Protein AF-A0A3L7A6Y8-F1 (afdb_monomer_lite)

Organism: NCBI:txid76635

Structure (mmCIF, N/CA/C/O backbone):
data_AF-A0A3L7A6Y8-F1
#
_entry.id   AF-A0A3L7A6Y8-F1
#
loop_
_atom_site.group_PDB
_atom_site.id
_atom_site.type_symbol
_atom_site.label_atom_id
_atom_site.label_alt_id
_atom_site.label_comp_id
_atom_site.label_asym_id
_atom_site.label_entity_id
_atom_site.label_seq_id
_atom_site.pdbx_PDB_ins_code
_atom_site.Cartn_x
_atom_site.Cartn_y
_atom_site.Cartn_z
_atom_site.occupancy
_atom_site.B_iso_or_equiv
_atom_site.auth_seq_id
_atom_site.auth_comp_id
_atom_site.auth_asym_id
_atom_site.auth_atom_id
_atom_site.pdbx_PDB_model_num
ATOM 1 N N . MET A 1 1 ? 5.478 25.152 -39.459 1.00 34.84 1 MET A N 1
ATOM 2 C CA . MET A 1 1 ? 4.637 24.163 -38.756 1.00 34.84 1 MET A CA 1
ATOM 3 C C . MET A 1 1 ? 5.571 23.091 -38.239 1.00 34.84 1 MET A C 1
ATOM 5 O O . MET A 1 1 ? 5.937 22.201 -38.992 1.00 34.84 1 MET A O 1
ATOM 9 N N . THR A 1 2 ? 6.059 23.264 -37.014 1.00 35.62 2 THR A N 1
ATOM 10 C CA . THR A 1 2 ? 6.908 22.276 -36.346 1.00 35.62 2 THR A CA 1
ATOM 11 C C . THR A 1 2 ? 5.960 21.310 -35.663 1.00 35.62 2 THR A C 1
ATOM 13 O O . THR A 1 2 ? 5.219 21.713 -34.772 1.00 35.62 2 THR A O 1
ATOM 16 N N . VAL A 1 3 ? 5.893 20.086 -36.170 1.00 43.31 3 VAL A N 1
ATOM 17 C CA . VAL A 1 3 ? 5.158 19.010 -35.513 1.00 43.31 3 VAL A CA 1
ATOM 18 C C . VAL A 1 3 ? 6.090 18.533 -34.405 1.00 43.31 3 VAL A C 1
ATOM 20 O O . VAL A 1 3 ? 7.127 17.941 -34.699 1.00 43.31 3 VAL A O 1
ATOM 23 N N . GLU A 1 4 ? 5.807 18.908 -33.159 1.00 46.28 4 GLU A N 1
ATOM 24 C CA . GLU A 1 4 ? 6.499 18.322 -32.012 1.00 46.28 4 GLU A CA 1
ATOM 25 C C . GLU A 1 4 ? 6.190 16.821 -32.021 1.00 46.28 4 GLU A C 1
ATOM 27 O O . GLU A 1 4 ? 5.014 16.459 -32.129 1.00 46.28 4 GLU A O 1
ATOM 32 N N . PRO A 1 5 ? 7.194 15.929 -32.009 1.00 50.94 5 PRO A N 1
ATOM 33 C CA . PRO A 1 5 ? 6.902 14.515 -31.940 1.00 50.94 5 PRO A CA 1
ATOM 34 C C . PRO A 1 5 ? 6.262 14.258 -30.580 1.00 50.94 5 PRO A C 1
ATOM 36 O O . PRO A 1 5 ? 6.864 14.481 -29.531 1.00 50.94 5 PRO A O 1
ATOM 39 N N . GLU A 1 6 ? 5.020 13.793 -30.608 1.00 51.78 6 GLU A N 1
ATOM 40 C CA . GLU A 1 6 ? 4.384 13.121 -29.486 1.00 51.78 6 GLU A CA 1
ATOM 41 C C . GLU A 1 6 ? 5.148 11.809 -29.254 1.00 51.78 6 GLU A C 1
ATOM 43 O O . GLU A 1 6 ? 4.720 10.732 -29.673 1.00 51.78 6 GLU A O 1
ATOM 48 N N . THR A 1 7 ? 6.354 11.905 -28.689 1.00 66.50 7 THR A N 1
ATOM 49 C CA . THR A 1 7 ? 7.221 10.760 -28.426 1.00 66.50 7 THR A CA 1
ATOM 50 C C . THR A 1 7 ? 6.568 9.960 -27.312 1.00 66.50 7 THR A C 1
ATOM 52 O O . THR A 1 7 ? 6.743 10.248 -26.129 1.00 66.50 7 THR A O 1
ATOM 55 N N . ARG A 1 8 ? 5.734 8.989 -27.686 1.00 70.75 8 ARG A N 1
ATOM 56 C CA . ARG A 1 8 ? 5.178 8.041 -26.725 1.00 70.75 8 ARG A CA 1
ATOM 57 C C . ARG A 1 8 ? 6.350 7.291 -26.088 1.00 70.75 8 ARG A C 1
ATOM 59 O O . ARG A 1 8 ? 7.189 6.786 -26.838 1.00 70.75 8 ARG A O 1
ATOM 66 N N . PRO A 1 9 ? 6.426 7.233 -24.751 1.00 83.94 9 PRO A N 1
ATOM 67 C CA . PRO A 1 9 ? 7.489 6.501 -24.086 1.00 83.94 9 PRO A CA 1
ATOM 68 C C . PRO A 1 9 ? 7.404 5.020 -24.463 1.00 83.94 9 PRO A C 1
ATOM 70 O O . PRO A 1 9 ? 6.311 4.454 -24.562 1.00 83.94 9 PRO A O 1
ATOM 73 N N . LEU A 1 10 ? 8.564 4.410 -24.700 1.00 90.75 10 LEU A N 1
ATOM 74 C CA . LEU A 1 10 ? 8.674 2.961 -24.843 1.00 90.75 10 LEU A CA 1
ATOM 75 C C . LEU A 1 10 ? 8.410 2.311 -23.489 1.00 90.75 10 LEU A C 1
ATOM 77 O O . LEU A 1 10 ? 8.699 2.911 -22.455 1.00 90.75 10 LEU A O 1
ATOM 81 N N . ARG A 1 11 ? 7.900 1.081 -23.477 1.00 94.75 11 ARG A N 1
ATOM 82 C CA . ARG A 1 11 ? 7.660 0.357 -22.229 1.00 94.75 11 ARG A CA 1
ATOM 83 C C . ARG A 1 11 ? 8.702 -0.726 -22.055 1.00 94.75 11 ARG A C 1
ATOM 85 O O . ARG A 1 11 ? 8.942 -1.519 -22.958 1.00 94.75 11 ARG A O 1
ATOM 92 N N . ALA A 1 12 ? 9.292 -0.780 -20.872 1.00 95.75 12 ALA A N 1
ATOM 93 C CA . ALA A 1 12 ? 10.153 -1.881 -20.486 1.00 95.75 12 ALA A CA 1
ATOM 94 C C . ALA A 1 12 ? 9.567 -2.597 -19.273 1.00 95.75 12 ALA A C 1
ATOM 96 O O . ALA A 1 12 ? 9.213 -1.955 -18.287 1.00 95.75 12 ALA A O 1
ATOM 97 N N . THR A 1 13 ? 9.522 -3.925 -19.314 1.00 96.38 13 THR A N 1
ATOM 98 C CA . THR A 1 13 ? 9.111 -4.738 -18.166 1.00 96.38 13 THR A CA 1
ATOM 99 C C . THR A 1 13 ? 10.291 -5.541 -17.651 1.00 96.38 13 THR A C 1
ATOM 101 O O . THR A 1 13 ? 10.966 -6.232 -18.416 1.00 96.38 13 THR A O 1
ATOM 104 N N . ALA A 1 14 ? 10.546 -5.469 -16.348 1.00 96.75 14 ALA A N 1
ATOM 105 C CA . ALA A 1 14 ? 11.628 -6.187 -15.705 1.00 96.75 14 ALA A CA 1
ATOM 106 C C . ALA A 1 14 ? 11.116 -7.296 -14.785 1.00 96.75 14 ALA A C 1
ATOM 108 O O . ALA A 1 14 ? 10.382 -7.043 -13.833 1.00 96.75 14 ALA A O 1
ATOM 109 N N . ARG A 1 15 ? 11.574 -8.526 -15.035 1.00 94.88 15 ARG A N 1
ATOM 110 C CA . ARG A 1 15 ? 11.196 -9.728 -14.281 1.00 94.88 15 ARG A CA 1
ATOM 111 C C . ARG A 1 15 ? 12.397 -10.362 -13.610 1.00 94.88 15 ARG A C 1
ATOM 113 O O . ARG A 1 15 ? 13.492 -10.423 -14.177 1.00 94.88 15 ARG A O 1
ATOM 120 N N . ARG A 1 16 ? 12.199 -10.901 -12.410 1.00 95.00 16 ARG A N 1
ATOM 121 C CA . ARG A 1 16 ? 13.259 -11.620 -11.700 1.00 95.00 16 ARG A CA 1
ATOM 122 C C . ARG A 1 16 ? 13.559 -12.959 -12.387 1.00 95.00 16 ARG A C 1
ATOM 124 O O . ARG A 1 16 ? 12.703 -13.833 -12.448 1.00 95.00 16 ARG A O 1
ATOM 131 N N . ALA A 1 17 ? 14.800 -13.150 -12.837 1.00 92.19 17 ALA A N 1
ATOM 132 C CA . ALA A 1 17 ? 15.288 -14.372 -13.478 1.00 92.19 17 ALA A CA 1
ATOM 133 C C . ALA A 1 17 ? 16.535 -14.904 -12.747 1.00 92.19 17 ALA A C 1
ATOM 135 O O . ALA A 1 17 ? 17.681 -14.547 -13.039 1.00 92.19 17 ALA A O 1
ATOM 136 N N . GLY A 1 18 ? 16.316 -15.758 -11.743 1.00 91.19 18 GLY A N 1
ATOM 137 C CA . GLY A 1 18 ? 17.389 -16.292 -10.902 1.00 91.19 18 GLY A CA 1
ATOM 138 C C . GLY A 1 18 ? 18.100 -15.184 -10.122 1.00 91.19 18 GLY A C 1
ATOM 139 O O . GLY A 1 18 ? 17.504 -14.567 -9.240 1.00 91.19 18 GLY A O 1
ATOM 140 N N . ARG A 1 19 ? 19.381 -14.931 -10.436 1.00 92.19 19 ARG A N 1
ATOM 141 C CA . ARG A 1 19 ? 20.165 -13.854 -9.799 1.00 92.19 19 ARG A CA 1
ATOM 142 C C . ARG A 1 19 ? 20.063 -12.495 -10.500 1.00 92.19 19 ARG A C 1
ATOM 144 O O . ARG A 1 19 ? 20.513 -11.508 -9.921 1.00 92.19 19 ARG A O 1
ATOM 151 N N . TRP A 1 20 ? 19.467 -12.432 -11.688 1.00 95.06 20 TRP A N 1
ATOM 152 C CA . TRP A 1 20 ? 19.393 -11.230 -12.523 1.00 95.06 20 TRP A CA 1
ATOM 153 C C . TRP A 1 20 ? 17.951 -10.748 -12.692 1.00 95.06 20 TRP A C 1
ATOM 155 O O . TRP A 1 20 ? 16.995 -11.443 -12.347 1.00 95.06 20 TRP A O 1
ATOM 165 N N . TRP A 1 21 ? 17.803 -9.537 -13.202 1.00 97.06 21 TRP A N 1
ATOM 166 C CA . TRP A 1 21 ? 16.560 -8.981 -13.713 1.00 97.06 21 TRP A CA 1
ATOM 167 C C . TRP A 1 21 ? 16.621 -9.047 -15.227 1.00 97.06 21 TRP A C 1
ATOM 169 O O . TRP A 1 21 ? 17.569 -8.528 -15.807 1.00 97.06 21 TRP A O 1
ATOM 179 N N . LYS A 1 22 ? 15.656 -9.709 -15.857 1.00 96.31 22 LYS A N 1
ATOM 180 C CA . LYS A 1 22 ? 15.488 -9.690 -17.308 1.00 96.31 22 LYS A CA 1
ATOM 181 C C . LYS A 1 22 ? 14.592 -8.510 -17.655 1.00 96.31 22 LYS A C 1
ATOM 183 O O . LYS A 1 22 ? 13.500 -8.429 -17.110 1.00 96.31 22 LYS A O 1
ATOM 188 N N . ILE A 1 23 ? 15.059 -7.631 -18.527 1.00 97.12 23 ILE A N 1
ATOM 189 C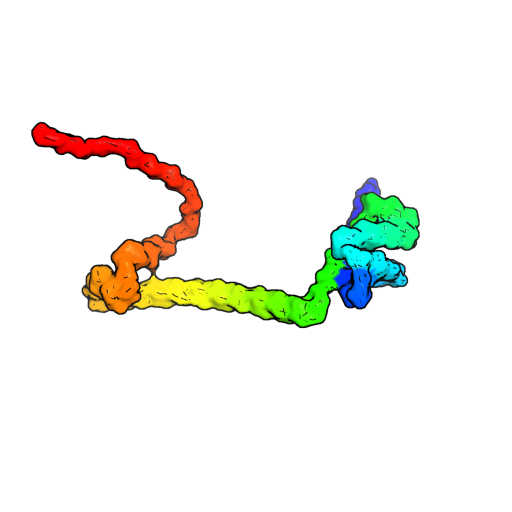 CA . ILE A 1 23 ? 14.343 -6.442 -18.995 1.00 97.12 23 ILE A CA 1
ATOM 190 C C . ILE A 1 23 ? 13.869 -6.739 -20.415 1.00 97.12 23 ILE A C 1
ATOM 192 O O . ILE A 1 23 ? 14.667 -7.188 -21.231 1.00 97.12 23 ILE A O 1
ATOM 196 N N . GLU A 1 24 ? 12.601 -6.518 -20.722 1.00 96.50 24 GLU A N 1
ATOM 197 C CA . GLU A 1 24 ? 12.021 -6.741 -22.049 1.00 96.50 24 GLU A CA 1
ATOM 198 C C . GLU A 1 24 ? 11.414 -5.439 -22.563 1.00 96.50 24 GLU A C 1
ATOM 200 O O . GLU A 1 24 ? 10.678 -4.793 -21.822 1.00 96.50 24 GLU A O 1
ATOM 205 N N . ILE A 1 25 ? 11.718 -5.071 -23.812 1.00 95.00 25 ILE A N 1
ATOM 206 C CA . ILE A 1 25 ? 11.131 -3.918 -24.510 1.00 95.00 25 ILE A CA 1
ATOM 207 C C . ILE A 1 25 ? 10.378 -4.460 -25.732 1.00 95.00 25 ILE A C 1
ATOM 209 O O . ILE A 1 25 ? 10.993 -4.672 -26.784 1.00 95.00 25 ILE A O 1
ATOM 213 N N . PRO A 1 26 ? 9.071 -4.752 -25.602 1.00 92.94 26 PRO A N 1
ATOM 214 C CA . PRO A 1 26 ? 8.304 -5.438 -26.639 1.00 92.94 26 PRO A CA 1
ATOM 215 C C . PRO A 1 26 ? 8.260 -4.682 -27.969 1.00 92.94 26 PRO A C 1
ATOM 217 O O . PRO A 1 26 ? 8.296 -5.300 -29.027 1.00 92.94 26 PRO A O 1
ATOM 220 N N . GLU A 1 27 ? 8.214 -3.348 -27.933 1.00 90.88 27 GLU A N 1
ATOM 221 C CA . GLU A 1 27 ? 8.141 -2.501 -29.129 1.00 90.88 27 GLU A CA 1
ATOM 222 C C . GLU A 1 27 ? 9.396 -2.591 -30.007 1.00 90.88 27 GLU A C 1
ATOM 224 O O . GLU A 1 27 ? 9.340 -2.271 -31.194 1.00 90.88 27 GLU A O 1
ATOM 229 N N . LEU A 1 28 ? 10.517 -3.021 -29.427 1.00 90.62 28 LEU A N 1
ATOM 230 C CA . LEU A 1 28 ? 11.807 -3.154 -30.097 1.00 90.62 28 LEU A CA 1
ATOM 231 C C . LEU A 1 28 ? 12.217 -4.621 -30.308 1.00 90.62 28 LEU A C 1
ATOM 233 O O . LEU A 1 28 ? 13.317 -4.865 -30.796 1.00 90.62 28 LEU A O 1
ATOM 237 N N . ASP A 1 29 ? 11.363 -5.580 -29.924 1.00 91.56 29 ASP A N 1
ATOM 238 C CA . ASP A 1 29 ? 11.639 -7.028 -29.940 1.00 91.56 29 ASP A CA 1
ATOM 239 C C . ASP A 1 29 ? 13.014 -7.381 -29.337 1.00 91.56 29 ASP A C 1
ATOM 241 O O . ASP A 1 29 ? 13.782 -8.193 -29.853 1.00 91.56 29 ASP A O 1
ATOM 245 N N . THR A 1 30 ? 13.361 -6.703 -28.238 1.00 92.19 30 THR A N 1
ATOM 246 C CA . THR A 1 30 ? 14.690 -6.788 -27.626 1.00 92.19 30 THR A CA 1
ATOM 247 C C . THR A 1 30 ? 14.610 -6.953 -26.113 1.00 92.19 30 THR A C 1
ATOM 249 O O . THR A 1 30 ? 13.593 -6.677 -25.468 1.00 92.19 30 THR A O 1
ATOM 252 N N . SER A 1 31 ? 15.706 -7.428 -25.524 1.00 93.75 31 SER A N 1
ATOM 253 C CA . SER A 1 31 ? 15.797 -7.648 -24.084 1.00 93.75 31 SER A CA 1
ATOM 254 C C . SER A 1 31 ? 17.203 -7.405 -23.546 1.00 93.75 31 SER A C 1
ATOM 256 O O . SER A 1 31 ? 18.197 -7.586 -24.245 1.00 93.75 31 SER A O 1
ATOM 258 N N . GLY A 1 32 ? 17.265 -7.026 -22.274 1.00 93.75 32 GLY A N 1
ATOM 259 C CA . GLY A 1 32 ? 18.482 -6.788 -21.511 1.00 93.75 32 GLY A CA 1
ATOM 260 C C . GLY A 1 32 ? 18.487 -7.525 -20.185 1.00 93.75 32 GLY A C 1
ATOM 261 O O . GLY A 1 32 ? 17.537 -8.230 -19.828 1.00 93.75 32 GLY A O 1
ATOM 262 N N . GLN A 1 33 ? 19.569 -7.357 -19.428 1.00 96.25 33 GLN A N 1
ATOM 263 C CA . GLN A 1 33 ? 19.679 -7.910 -18.083 1.00 96.25 33 GLN A CA 1
ATOM 264 C C . GLN A 1 33 ? 20.374 -6.936 -17.136 1.00 96.25 33 GLN A C 1
ATOM 266 O O . GLN A 1 33 ? 21.330 -6.275 -17.525 1.00 96.25 33 GLN A O 1
ATOM 271 N N . SER A 1 34 ? 19.935 -6.907 -15.878 1.00 96.00 34 SER A N 1
ATOM 272 C CA . SER A 1 34 ? 20.547 -6.106 -14.815 1.00 96.00 34 SER A CA 1
ATOM 273 C C . SER A 1 34 ? 20.751 -6.916 -13.527 1.00 96.00 34 SER A C 1
ATOM 275 O O . SER A 1 34 ? 19.884 -7.718 -13.164 1.00 96.00 34 SER A O 1
ATOM 277 N N . PRO A 1 35 ? 21.865 -6.744 -12.787 1.00 93.56 35 PRO A N 1
ATOM 278 C CA . PRO A 1 35 ? 22.022 -7.346 -11.461 1.00 93.56 35 PRO A CA 1
ATOM 279 C C . PRO A 1 35 ? 21.133 -6.679 -10.412 1.00 93.56 35 PRO A C 1
ATOM 281 O O . PRO A 1 35 ? 20.737 -7.334 -9.445 1.00 93.56 35 PRO A O 1
ATOM 284 N N . THR A 1 36 ? 20.824 -5.390 -10.581 1.00 94.19 36 THR A N 1
ATOM 285 C CA . THR A 1 36 ? 20.113 -4.590 -9.583 1.00 94.19 36 THR A CA 1
ATOM 286 C C . THR A 1 36 ? 18.897 -3.896 -10.183 1.00 94.19 36 THR A C 1
ATOM 288 O O . THR A 1 36 ? 18.884 -3.523 -11.352 1.00 94.19 36 THR A O 1
ATOM 291 N N . VAL A 1 37 ? 17.865 -3.694 -9.363 1.00 94.75 37 VAL A N 1
ATOM 292 C CA . VAL A 1 37 ? 16.649 -2.991 -9.795 1.00 94.75 37 VAL A CA 1
ATOM 293 C C . VAL A 1 37 ? 16.943 -1.542 -10.187 1.00 94.75 37 VAL A C 1
ATOM 295 O O . VAL A 1 37 ? 16.348 -1.014 -11.118 1.00 94.75 37 VAL A O 1
ATOM 298 N N . ARG A 1 38 ? 17.895 -0.911 -9.493 1.00 96.06 38 ARG A N 1
ATOM 299 C CA . ARG A 1 38 ? 18.255 0.496 -9.685 1.00 96.06 38 ARG A CA 1
ATOM 300 C C . ARG A 1 38 ? 18.755 0.783 -11.098 1.00 96.06 38 ARG A C 1
ATOM 302 O O . ARG A 1 38 ? 18.459 1.848 -11.619 1.00 96.06 38 ARG A O 1
ATOM 309 N N . ASP A 1 39 ? 19.490 -0.151 -11.691 1.00 95.31 39 ASP A N 1
ATOM 310 C CA . ASP A 1 39 ? 20.152 0.075 -12.978 1.00 95.31 39 ASP A CA 1
ATOM 311 C C . ASP A 1 39 ? 19.217 -0.249 -14.174 1.00 95.31 39 ASP A C 1
ATOM 313 O O . ASP A 1 39 ? 19.576 -0.039 -15.328 1.00 95.31 39 ASP A O 1
ATOM 317 N N . ILE A 1 40 ? 17.993 -0.743 -13.921 1.00 95.50 40 ILE A N 1
ATOM 318 C CA . ILE A 1 40 ? 17.017 -1.119 -14.963 1.00 95.50 40 ILE A CA 1
ATOM 319 C C . ILE A 1 40 ? 16.644 0.048 -15.896 1.00 95.50 40 ILE A C 1
ATOM 321 O O . ILE A 1 40 ? 16.650 -0.178 -17.106 1.00 95.50 40 ILE A O 1
ATOM 325 N N . PRO A 1 41 ? 16.331 1.268 -15.408 1.00 94.06 41 PRO A N 1
ATOM 326 C CA . PRO A 1 41 ? 15.953 2.377 -16.288 1.00 94.06 41 PRO A CA 1
ATOM 327 C C . PRO A 1 41 ? 17.075 2.804 -17.234 1.00 94.06 41 PRO A C 1
ATOM 329 O O . PRO A 1 41 ? 16.825 3.060 -18.408 1.00 94.06 41 PRO A O 1
ATOM 332 N N . GLU A 1 42 ? 18.311 2.836 -16.733 1.00 93.62 42 GLU A N 1
ATOM 333 C CA . GLU A 1 42 ? 19.496 3.181 -17.522 1.00 93.62 42 GLU A CA 1
ATOM 334 C C . GLU A 1 42 ? 19.737 2.141 -18.619 1.00 93.62 42 GLU A C 1
ATOM 336 O O . GLU A 1 42 ? 19.767 2.488 -19.797 1.00 93.62 42 GLU A O 1
ATOM 341 N N . ILE A 1 43 ? 19.767 0.856 -18.255 1.00 94.38 43 ILE A N 1
ATOM 342 C CA . ILE A 1 43 ? 19.971 -0.243 -19.208 1.00 94.38 43 ILE A CA 1
ATOM 343 C C . ILE A 1 43 ? 18.847 -0.290 -20.256 1.00 94.38 43 ILE A C 1
ATOM 345 O O . ILE A 1 43 ? 19.102 -0.544 -21.432 1.00 94.38 43 ILE A O 1
ATOM 349 N N . ALA A 1 44 ? 17.595 -0.032 -19.867 1.00 94.12 44 ALA A N 1
ATOM 350 C CA . ALA A 1 44 ? 16.478 0.006 -20.809 1.00 94.12 44 ALA A CA 1
ATOM 351 C C . ALA A 1 44 ? 16.611 1.161 -21.820 1.00 94.12 44 ALA A C 1
ATOM 353 O O . ALA A 1 44 ? 16.357 0.968 -23.012 1.00 94.12 44 ALA A O 1
ATOM 354 N N . ALA A 1 45 ? 17.043 2.343 -21.367 1.00 92.75 45 ALA A N 1
ATOM 355 C CA . ALA A 1 45 ? 17.293 3.490 -22.235 1.00 92.75 45 ALA A CA 1
ATOM 356 C C . ALA A 1 45 ? 18.479 3.256 -23.184 1.00 92.75 45 ALA A C 1
ATOM 358 O O . ALA A 1 45 ? 18.386 3.602 -24.361 1.00 92.75 45 ALA A O 1
ATOM 359 N N . GLU A 1 46 ? 19.559 2.626 -22.710 1.00 92.56 46 GLU A N 1
ATOM 360 C CA . GLU A 1 46 ? 20.709 2.241 -23.537 1.00 92.56 46 GLU A CA 1
ATOM 361 C C . GLU A 1 46 ? 20.282 1.307 -24.673 1.00 92.56 46 GLU A C 1
ATOM 363 O O . GLU A 1 46 ? 20.469 1.641 -25.845 1.00 92.56 46 GLU A O 1
ATOM 368 N N . ILE A 1 47 ? 19.596 0.208 -24.347 1.00 92.69 47 ILE A N 1
ATOM 369 C CA . ILE A 1 47 ? 19.087 -0.760 -25.331 1.00 92.69 47 ILE A CA 1
ATOM 370 C C . ILE A 1 47 ? 18.196 -0.078 -26.370 1.00 92.69 47 ILE A C 1
ATOM 372 O O . ILE A 1 47 ? 18.327 -0.320 -27.573 1.00 92.69 47 ILE A O 1
ATOM 376 N N . ALA A 1 48 ? 17.292 0.791 -25.919 1.00 92.19 48 ALA A N 1
ATOM 377 C CA . ALA A 1 48 ? 16.390 1.494 -26.812 1.00 92.19 48 ALA A CA 1
ATOM 378 C C . ALA A 1 48 ? 17.117 2.501 -27.715 1.00 92.19 48 ALA A C 1
ATOM 380 O O . ALA A 1 48 ? 16.808 2.594 -28.904 1.00 92.19 48 ALA A O 1
ATOM 381 N N . SER A 1 49 ? 18.109 3.215 -27.181 1.00 92.12 49 SER A N 1
ATOM 382 C CA . SER A 1 49 ? 18.933 4.156 -27.944 1.00 92.12 49 SER A CA 1
ATOM 383 C C . SER A 1 49 ? 19.737 3.463 -29.044 1.00 92.12 49 SER A C 1
ATOM 385 O O . SER A 1 49 ? 19.779 3.950 -30.175 1.00 92.12 49 SER A O 1
ATOM 387 N N . GLU A 1 50 ? 20.293 2.286 -28.744 1.00 91.75 50 GLU A N 1
ATOM 388 C CA . GLU A 1 50 ? 21.053 1.475 -29.692 1.00 91.75 50 GLU A CA 1
ATOM 389 C C . GLU A 1 50 ? 20.154 0.938 -30.807 1.00 91.75 50 GLU A C 1
ATOM 391 O O . GLU A 1 50 ? 20.494 1.058 -31.984 1.00 91.75 50 GLU A O 1
ATOM 396 N N . CYS A 1 51 ? 18.977 0.410 -30.458 1.00 90.94 51 CYS A N 1
ATOM 397 C CA . CYS A 1 51 ? 18.024 -0.117 -31.437 1.00 90.94 51 CYS A CA 1
ATOM 398 C C . CYS A 1 51 ? 17.475 0.974 -32.367 1.00 90.94 51 CYS A C 1
ATOM 400 O O . CYS A 1 51 ? 17.271 0.733 -33.556 1.00 90.94 51 CYS A O 1
ATOM 402 N N . LEU A 1 52 ? 17.232 2.173 -31.832 1.00 89.69 52 LEU A N 1
ATOM 403 C CA . LEU A 1 52 ? 16.686 3.303 -32.586 1.00 89.69 52 LEU A CA 1
ATOM 404 C C . LEU A 1 52 ? 17.764 4.157 -33.273 1.00 89.69 52 LEU A C 1
ATOM 406 O O . LEU A 1 52 ? 17.418 5.047 -34.048 1.00 89.69 52 LEU A O 1
ATOM 410 N N . ALA A 1 53 ? 19.050 3.894 -33.014 1.00 90.06 53 ALA A N 1
ATOM 411 C CA . ALA A 1 53 ? 20.185 4.691 -33.481 1.00 90.06 53 ALA A CA 1
ATOM 412 C C . ALA A 1 53 ? 20.052 6.193 -33.149 1.00 90.06 53 ALA A C 1
ATOM 414 O O . ALA A 1 53 ? 20.377 7.065 -33.960 1.00 90.06 53 ALA A O 1
ATOM 415 N N . VAL A 1 54 ? 19.569 6.497 -31.941 1.00 89.00 54 VAL A N 1
ATOM 416 C CA . VAL A 1 54 ? 19.401 7.863 -31.421 1.00 89.00 54 VAL A CA 1
ATOM 417 C C . VAL A 1 54 ? 20.180 8.055 -30.121 1.00 89.00 54 VAL A C 1
ATOM 419 O O . VAL A 1 54 ? 20.685 7.107 -29.530 1.00 89.00 54 VAL A O 1
ATOM 422 N N . SER A 1 55 ? 20.286 9.299 -29.652 1.00 82.62 55 SER A N 1
ATOM 423 C CA . SER A 1 55 ? 20.909 9.583 -28.356 1.00 82.62 55 SER A CA 1
ATOM 424 C C . SER A 1 55 ? 20.064 9.014 -27.204 1.00 82.62 55 SER A C 1
ATOM 426 O O . SER A 1 55 ? 18.845 9.214 -27.222 1.00 82.62 55 SER A O 1
ATOM 428 N N . PRO A 1 56 ? 20.665 8.423 -26.153 1.00 74.88 56 PRO A N 1
ATOM 429 C CA . PRO A 1 56 ? 19.938 7.989 -24.955 1.00 74.88 56 PRO A CA 1
ATOM 430 C C . PRO A 1 56 ? 19.090 9.101 -24.327 1.00 74.88 56 PRO A C 1
ATOM 432 O O . PRO A 1 56 ? 17.975 8.858 -23.883 1.00 74.88 56 PRO A O 1
ATOM 435 N N . ALA A 1 57 ? 19.563 10.352 -24.377 1.00 78.88 57 ALA A N 1
ATOM 436 C CA . ALA A 1 57 ? 18.838 11.513 -23.851 1.00 78.88 57 ALA A CA 1
ATOM 437 C C . ALA A 1 57 ? 17.569 11.880 -24.649 1.00 78.88 57 ALA A C 1
ATOM 439 O O . ALA A 1 57 ? 16.792 12.722 -24.208 1.00 78.88 57 ALA A O 1
ATOM 440 N N . SER A 1 58 ? 17.378 11.293 -25.834 1.00 81.31 58 SER A N 1
ATOM 441 C CA . SER A 1 58 ? 16.199 11.504 -26.684 1.00 81.31 58 SER A CA 1
ATOM 442 C C . SER A 1 58 ? 15.169 10.376 -26.598 1.00 81.31 58 SER A C 1
ATOM 444 O O . SER A 1 58 ? 14.112 10.475 -27.221 1.00 81.31 58 SER A O 1
ATOM 446 N N . VAL A 1 59 ? 15.455 9.327 -25.821 1.00 84.19 59 VAL A N 1
ATOM 447 C CA . VAL A 1 59 ? 14.553 8.195 -25.610 1.00 84.19 59 VAL A CA 1
ATOM 448 C C . VAL A 1 59 ? 13.939 8.292 -24.222 1.00 84.19 59 VAL A C 1
ATOM 450 O O . VAL A 1 59 ? 14.644 8.446 -23.228 1.00 84.19 59 VAL A O 1
ATOM 453 N N . VAL A 1 60 ? 12.618 8.167 -24.152 1.00 88.94 60 VAL A N 1
ATOM 454 C CA . VAL A 1 60 ? 11.899 8.012 -22.886 1.00 88.94 60 VAL A CA 1
ATOM 455 C C . VAL A 1 60 ? 11.443 6.563 -22.791 1.00 88.94 60 VAL A C 1
ATOM 457 O O . VAL A 1 60 ? 10.759 6.076 -23.694 1.00 88.94 60 VAL A O 1
ATOM 460 N N . VAL A 1 61 ? 11.844 5.879 -21.720 1.00 91.12 61 VAL A N 1
ATOM 461 C CA . VAL A 1 61 ? 11.432 4.502 -21.432 1.00 91.12 61 VAL A CA 1
ATOM 462 C C . VAL A 1 61 ? 10.770 4.461 -20.061 1.00 91.12 61 VAL A C 1
ATOM 464 O O . VAL A 1 61 ? 11.408 4.761 -19.054 1.00 91.12 61 VAL A O 1
ATOM 467 N N . ASP A 1 62 ? 9.501 4.071 -20.027 1.00 93.94 62 ASP A N 1
ATOM 468 C CA . ASP A 1 62 ? 8.771 3.797 -18.796 1.00 93.94 62 ASP A CA 1
ATOM 469 C C . ASP A 1 62 ? 9.057 2.360 -18.364 1.00 93.94 62 ASP A C 1
ATOM 471 O O . ASP A 1 62 ? 8.730 1.403 -19.071 1.00 93.94 62 ASP A O 1
ATOM 475 N N . THR A 1 63 ? 9.687 2.201 -17.201 1.00 94.06 63 THR A N 1
ATOM 476 C CA . THR A 1 63 ? 10.069 0.884 -16.684 1.00 94.06 63 THR A CA 1
ATOM 477 C C . THR A 1 63 ? 9.114 0.401 -15.603 1.00 94.06 63 THR A C 1
ATOM 479 O O . THR A 1 63 ? 9.007 1.018 -14.542 1.00 94.06 63 THR A O 1
ATOM 482 N N . GLU A 1 64 ? 8.494 -0.747 -15.835 1.00 94.88 64 GLU A N 1
ATOM 483 C CA . GLU A 1 64 ? 7.706 -1.484 -14.855 1.00 94.88 64 GLU A CA 1
ATOM 484 C C . GLU A 1 64 ? 8.522 -2.660 -14.309 1.00 94.88 64 GLU A C 1
ATOM 486 O O . GLU A 1 64 ? 9.110 -3.434 -15.066 1.00 94.88 64 GLU A O 1
ATOM 491 N N . ILE A 1 65 ? 8.587 -2.795 -12.986 1.00 94.94 65 ILE A N 1
ATOM 492 C CA . ILE A 1 65 ? 9.329 -3.868 -12.317 1.00 94.94 65 ILE A CA 1
ATOM 493 C C . ILE A 1 65 ? 8.324 -4.786 -11.637 1.00 94.94 65 ILE A C 1
ATOM 495 O O . ILE A 1 65 ? 7.637 -4.377 -10.703 1.00 94.94 65 ILE A O 1
ATOM 499 N N . GLU A 1 66 ? 8.269 -6.035 -12.087 1.00 93.50 66 GLU A N 1
ATOM 500 C CA . GLU A 1 66 ? 7.355 -7.028 -11.535 1.00 93.50 66 GLU A CA 1
ATOM 501 C C . GLU A 1 66 ? 7.871 -7.546 -10.185 1.00 93.50 66 GLU A C 1
ATOM 503 O O . GLU A 1 66 ? 9.041 -7.927 -10.028 1.00 93.50 66 GLU A O 1
ATOM 508 N N . LEU A 1 67 ? 6.977 -7.580 -9.195 1.00 91.12 67 LEU A N 1
ATOM 509 C CA . LEU A 1 67 ? 7.251 -8.188 -7.898 1.00 91.12 67 LEU A CA 1
ATOM 510 C C . LEU A 1 67 ? 7.393 -9.710 -8.067 1.00 91.12 67 LEU A C 1
ATOM 512 O O . LEU A 1 67 ? 6.556 -10.349 -8.698 1.00 91.12 67 LEU A O 1
ATOM 516 N N . PRO A 1 68 ? 8.442 -10.337 -7.512 1.00 89.06 68 PRO A N 1
ATOM 517 C CA . PRO A 1 68 ? 8.678 -11.754 -7.741 1.00 89.06 68 PRO A CA 1
ATOM 518 C C . PRO A 1 68 ? 7.739 -12.648 -6.916 1.00 89.06 68 PRO A C 1
ATOM 520 O O . PRO A 1 68 ? 7.726 -12.589 -5.685 1.00 89.06 68 PRO A O 1
ATOM 523 N N . GLY A 1 69 ? 7.062 -13.577 -7.594 1.00 84.88 69 GLY A N 1
ATOM 524 C CA . GLY A 1 69 ? 6.375 -14.712 -6.973 1.00 84.88 69 GLY A CA 1
ATOM 525 C C . GLY A 1 69 ? 5.247 -14.301 -6.025 1.00 84.88 69 GLY A C 1
ATOM 526 O O . GLY A 1 69 ? 4.410 -13.473 -6.357 1.00 84.88 69 GLY A O 1
ATOM 527 N N . GLU A 1 70 ? 5.220 -14.890 -4.829 1.00 90.56 70 GLU A N 1
ATOM 528 C CA . GLU A 1 70 ? 4.155 -14.667 -3.839 1.00 90.56 70 GLU A CA 1
ATOM 529 C C . GLU A 1 70 ? 4.098 -13.218 -3.315 1.00 90.56 70 GLU A C 1
ATOM 531 O O . GLU A 1 70 ? 3.061 -12.779 -2.821 1.00 90.56 70 GLU A O 1
ATOM 536 N N . ALA A 1 71 ? 5.181 -12.444 -3.459 1.00 92.69 71 ALA A N 1
ATOM 537 C CA . ALA A 1 71 ? 5.237 -11.068 -2.974 1.00 92.69 71 ALA A CA 1
ATOM 538 C C . ALA A 1 71 ? 4.191 -10.159 -3.639 1.00 92.69 71 ALA A C 1
ATOM 540 O O . ALA A 1 71 ? 3.628 -9.304 -2.961 1.00 92.69 71 ALA A O 1
ATOM 541 N N . GLU A 1 72 ? 3.904 -10.356 -4.930 1.00 89.88 72 GLU A N 1
ATOM 542 C CA . GLU A 1 72 ? 2.872 -9.590 -5.638 1.00 89.88 72 GLU A CA 1
ATOM 543 C C . GLU A 1 72 ? 1.484 -9.852 -5.040 1.00 89.88 72 GLU A C 1
ATOM 545 O O . GLU A 1 72 ? 0.763 -8.917 -4.694 1.00 89.88 72 GLU A O 1
ATOM 550 N N . ALA A 1 73 ? 1.147 -11.128 -4.833 1.00 91.12 73 ALA A N 1
ATOM 551 C CA . ALA A 1 73 ? -0.128 -11.532 -4.253 1.00 91.12 73 ALA A CA 1
ATOM 552 C C . ALA A 1 73 ? -0.289 -11.026 -2.811 1.00 91.12 73 ALA A C 1
ATOM 554 O O . ALA A 1 73 ? -1.353 -10.528 -2.448 1.00 91.12 73 ALA A O 1
ATOM 555 N N . LEU A 1 74 ? 0.767 -11.109 -1.994 1.00 95.88 74 LEU A N 1
ATOM 556 C CA . LEU A 1 74 ? 0.752 -10.593 -0.623 1.00 95.88 74 LEU A CA 1
ATOM 557 C C . LEU A 1 74 ? 0.605 -9.070 -0.584 1.00 95.88 74 LEU A C 1
ATOM 559 O O . LEU A 1 74 ? -0.125 -8.553 0.259 1.00 95.88 74 LEU A O 1
ATOM 563 N N . TRP A 1 75 ? 1.271 -8.355 -1.491 1.00 94.94 75 TRP A N 1
ATOM 564 C CA . TRP A 1 75 ? 1.162 -6.902 -1.592 1.00 94.94 75 TRP A CA 1
ATOM 565 C C . TRP A 1 75 ? -0.243 -6.465 -2.014 1.00 94.94 75 TRP A C 1
ATOM 567 O O . TRP A 1 75 ? -0.832 -5.588 -1.381 1.00 94.94 75 TRP A O 1
ATOM 577 N N . ALA A 1 76 ? -0.812 -7.121 -3.029 1.00 92.88 76 ALA A N 1
ATOM 578 C CA . ALA A 1 76 ? -2.183 -6.876 -3.465 1.00 92.88 76 ALA A CA 1
ATOM 579 C C . ALA A 1 76 ? -3.188 -7.154 -2.336 1.00 92.88 76 ALA A C 1
ATOM 581 O O . ALA A 1 76 ? -4.019 -6.304 -2.0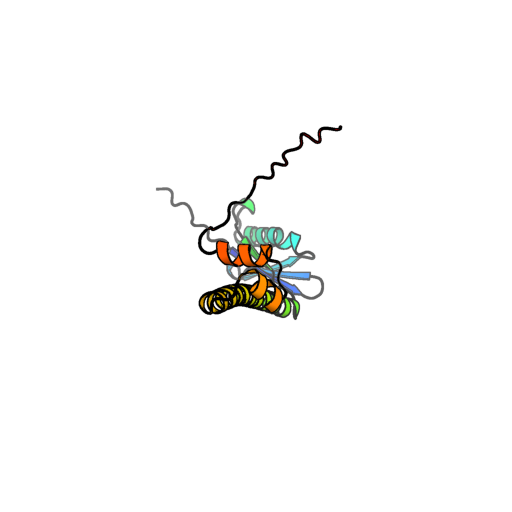21 1.00 92.88 76 ALA A O 1
ATOM 582 N N . ALA A 1 77 ? -3.050 -8.295 -1.652 1.00 96.19 77 ALA A N 1
ATOM 583 C CA . ALA A 1 77 ? -3.895 -8.640 -0.515 1.00 96.19 77 ALA A CA 1
ATOM 584 C C . ALA A 1 77 ? -3.768 -7.622 0.631 1.00 96.19 77 ALA A C 1
ATOM 586 O O . ALA A 1 77 ? -4.772 -7.255 1.237 1.00 96.19 77 ALA A O 1
ATOM 587 N N . ALA A 1 78 ? -2.561 -7.129 0.926 1.00 97.38 78 ALA A N 1
ATOM 588 C CA . ALA A 1 78 ? -2.365 -6.088 1.933 1.00 97.38 78 ALA A CA 1
ATOM 589 C C . ALA A 1 78 ? -3.119 -4.800 1.566 1.00 97.38 78 ALA A C 1
ATOM 591 O O . ALA A 1 78 ? -3.853 -4.272 2.400 1.00 97.38 78 ALA A O 1
ATOM 592 N N . ALA A 1 79 ? -3.017 -4.345 0.314 1.00 96.69 79 ALA A N 1
ATOM 593 C CA . ALA A 1 79 ? -3.728 -3.159 -0.162 1.00 96.69 79 ALA A CA 1
ATOM 594 C C . ALA A 1 79 ? -5.259 -3.313 -0.065 1.00 96.69 79 ALA A C 1
ATOM 596 O O . ALA A 1 79 ? -5.955 -2.392 0.371 1.00 96.69 79 ALA A O 1
ATOM 597 N N . GLU A 1 80 ? -5.791 -4.492 -0.403 1.00 97.56 80 GLU A N 1
ATOM 598 C CA . GLU A 1 80 ? -7.215 -4.803 -0.239 1.00 97.56 80 GLU A CA 1
ATOM 599 C C . GLU A 1 80 ? -7.652 -4.744 1.232 1.00 97.56 80 GLU A C 1
ATOM 601 O O . GLU A 1 80 ? -8.685 -4.151 1.552 1.00 97.56 80 GLU A O 1
ATOM 606 N N . GLN A 1 81 ? -6.858 -5.314 2.144 1.00 98.25 81 GLN A N 1
ATOM 607 C CA . GLN A 1 81 ? -7.153 -5.274 3.579 1.00 98.25 81 GLN A CA 1
ATOM 608 C C . GLN A 1 81 ? -7.067 -3.854 4.148 1.00 98.25 81 GLN A C 1
ATOM 610 O O . GLN A 1 81 ? -7.863 -3.491 5.015 1.00 98.25 81 GLN A O 1
ATOM 615 N N . GLU A 1 82 ? -6.149 -3.023 3.657 1.00 98.12 82 GLU A N 1
ATOM 616 C CA . GLU A 1 82 ? -6.057 -1.616 4.051 1.00 98.12 82 GLU A CA 1
ATOM 617 C C . GLU A 1 82 ? -7.282 -0.807 3.607 1.00 98.12 82 GLU A C 1
ATOM 619 O O . GLU A 1 82 ? -7.792 0.017 4.372 1.00 98.12 82 GLU A O 1
ATOM 624 N N . GLU A 1 83 ? -7.782 -1.033 2.391 1.00 97.50 83 GLU A N 1
ATOM 625 C CA . GLU A 1 83 ? -9.021 -0.410 1.913 1.00 97.50 83 GLU A CA 1
ATOM 626 C C . GLU A 1 83 ? -10.229 -0.889 2.730 1.00 97.50 83 GLU A C 1
ATOM 628 O O . GLU A 1 83 ? -10.983 -0.074 3.270 1.00 97.50 83 GLU A O 1
ATOM 633 N N . ALA A 1 84 ? -10.367 -2.203 2.921 1.00 97.38 84 ALA A N 1
ATOM 634 C CA . ALA A 1 84 ? -11.433 -2.779 3.734 1.00 97.38 84 ALA A CA 1
ATOM 635 C C . ALA A 1 84 ? -11.394 -2.263 5.184 1.00 97.38 84 ALA A C 1
ATOM 637 O O . ALA A 1 84 ? -12.431 -1.926 5.760 1.00 97.38 84 ALA A O 1
ATOM 638 N N . GLY A 1 85 ? -10.201 -2.131 5.768 1.00 97.81 85 GLY A N 1
ATOM 639 C CA . GLY A 1 85 ? -9.993 -1.566 7.097 1.00 97.81 85 GLY A CA 1
ATOM 640 C C . GLY A 1 85 ? -10.410 -0.097 7.185 1.00 97.81 85 GLY A C 1
ATOM 641 O O . GLY A 1 85 ? -11.099 0.290 8.131 1.00 97.81 85 GLY A O 1
ATOM 642 N N . ARG A 1 86 ? -10.066 0.725 6.184 1.00 97.62 86 ARG A N 1
ATOM 643 C CA . ARG A 1 86 ? -10.502 2.131 6.112 1.00 97.62 86 ARG A CA 1
ATOM 644 C C . ARG A 1 86 ? -12.023 2.245 6.019 1.00 97.62 86 ARG A C 1
ATOM 646 O O . ARG A 1 86 ? -12.620 3.043 6.753 1.00 97.62 86 ARG A O 1
ATOM 653 N N . ALA A 1 87 ? -12.656 1.418 5.191 1.00 96.69 87 ALA A N 1
ATOM 654 C CA . ALA A 1 87 ? -14.110 1.351 5.087 1.00 96.69 87 ALA A CA 1
ATOM 655 C C . ALA A 1 87 ? -14.752 0.931 6.422 1.00 96.69 87 ALA A C 1
ATOM 657 O O . ALA A 1 87 ? -15.663 1.601 6.913 1.00 96.69 87 ALA A O 1
ATOM 658 N N . ALA A 1 88 ? -14.224 -0.110 7.071 1.00 97.75 88 ALA A N 1
ATOM 659 C CA . ALA A 1 88 ? -14.715 -0.593 8.360 1.00 97.75 88 ALA A CA 1
ATOM 660 C C . ALA A 1 88 ? -14.573 0.453 9.479 1.00 97.75 88 ALA A C 1
ATOM 662 O O . ALA A 1 88 ? -15.491 0.629 10.281 1.00 97.75 88 ALA A O 1
ATOM 663 N N . LEU A 1 89 ? -13.458 1.190 9.532 1.00 96.31 89 LEU A N 1
ATOM 664 C CA . LEU A 1 89 ? -13.261 2.278 10.496 1.00 96.31 89 LEU A CA 1
ATOM 665 C C . LEU A 1 89 ? -14.232 3.439 10.260 1.00 96.31 89 LEU A C 1
ATOM 667 O O . LEU A 1 89 ? -14.762 4.005 11.221 1.00 96.31 89 LEU A O 1
ATOM 671 N N . THR A 1 90 ? -14.490 3.771 8.995 1.00 95.88 90 THR A N 1
ATOM 672 C CA . THR A 1 90 ? -15.449 4.815 8.609 1.00 95.88 90 THR A CA 1
ATOM 673 C C . THR A 1 90 ? -16.858 4.438 9.050 1.00 95.88 90 THR A C 1
ATOM 675 O O . THR A 1 90 ? -17.549 5.230 9.700 1.00 95.88 90 THR A O 1
ATOM 678 N N . GLU A 1 91 ? -17.254 3.198 8.776 1.00 96.69 91 GLU A N 1
ATOM 679 C CA . GLU A 1 91 ? -18.558 2.668 9.151 1.00 96.69 91 GLU A CA 1
ATOM 680 C C . GLU A 1 91 ? -18.715 2.560 10.673 1.00 96.69 91 GLU A C 1
ATOM 682 O O . GLU A 1 91 ? -19.712 3.013 11.235 1.00 96.69 91 GLU A O 1
ATOM 687 N N . ALA A 1 92 ? -17.693 2.076 11.383 1.00 95.12 92 ALA A N 1
ATOM 688 C CA . ALA A 1 92 ? -17.691 2.045 12.842 1.00 95.12 92 ALA A CA 1
ATOM 689 C C . ALA A 1 92 ? -17.848 3.451 13.446 1.00 95.12 92 ALA A C 1
ATOM 691 O O . ALA A 1 92 ? -18.557 3.629 14.439 1.00 95.12 92 ALA A O 1
ATOM 692 N N . ALA A 1 93 ? -17.214 4.470 12.857 1.00 91.75 93 ALA A N 1
ATOM 693 C CA . ALA A 1 93 ? -17.376 5.851 13.297 1.00 91.75 93 ALA A CA 1
ATOM 694 C C . ALA A 1 93 ? -18.805 6.367 13.055 1.00 91.75 93 ALA A C 1
ATOM 696 O O . ALA A 1 93 ? -19.361 7.026 13.938 1.00 91.75 93 ALA A O 1
ATOM 697 N N . ARG A 1 94 ? -19.414 6.042 11.904 1.00 95.44 94 ARG A N 1
ATOM 698 C CA . ARG A 1 94 ? -20.819 6.359 11.596 1.00 95.44 94 ARG A CA 1
ATOM 699 C C . ARG A 1 94 ? -21.759 5.720 12.619 1.00 95.44 94 ARG A C 1
ATOM 701 O O . ARG A 1 94 ? -22.494 6.440 13.290 1.00 95.44 94 ARG A O 1
ATOM 708 N N . LEU A 1 95 ? -21.655 4.408 12.822 1.00 96.00 95 LEU A N 1
ATOM 709 C CA . LEU A 1 95 ? -22.491 3.650 13.758 1.00 96.00 95 LEU A CA 1
ATOM 710 C C . LEU A 1 95 ? -22.361 4.149 15.204 1.00 96.00 95 LEU A C 1
ATOM 712 O O . LEU A 1 95 ? -23.358 4.242 15.921 1.00 96.00 95 LEU A O 1
ATOM 716 N N . ARG A 1 96 ? -21.153 4.533 15.642 1.00 93.12 96 ARG A N 1
ATOM 717 C CA . ARG A 1 96 ? -20.947 5.133 16.974 1.00 93.12 96 ARG A CA 1
ATOM 718 C C . ARG A 1 96 ? -21.721 6.439 17.138 1.00 93.12 96 ARG A C 1
ATOM 720 O O . ARG A 1 96 ? -22.349 6.633 18.176 1.00 93.12 96 ARG A O 1
ATOM 727 N N . ARG A 1 97 ? -21.699 7.322 16.133 1.00 92.62 97 ARG A N 1
ATOM 728 C CA . ARG A 1 97 ? -22.471 8.576 16.166 1.00 92.62 97 ARG A CA 1
ATOM 729 C C . ARG A 1 97 ? -23.970 8.306 16.190 1.0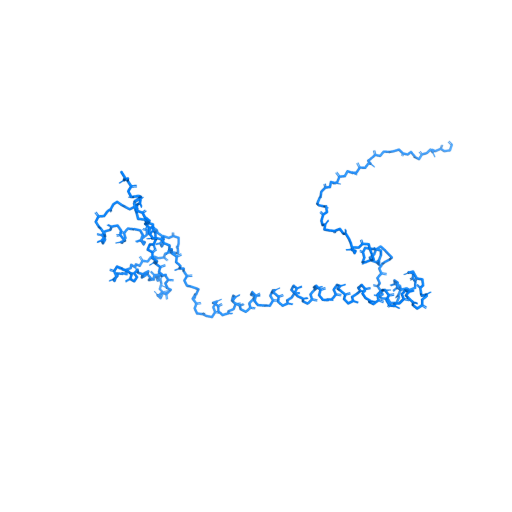0 92.62 97 ARG A C 1
ATOM 731 O O . ARG A 1 97 ? -24.673 8.884 17.013 1.00 92.62 97 ARG A O 1
ATOM 738 N N . GLU A 1 98 ? -24.444 7.379 15.363 1.00 94.94 98 GLU A N 1
ATOM 739 C CA . GLU A 1 98 ? -25.861 7.000 15.337 1.00 94.94 98 GLU A CA 1
ATOM 740 C C . GLU A 1 98 ? -26.332 6.415 16.662 1.00 94.94 98 GLU A C 1
ATOM 742 O O . GLU A 1 98 ? -27.407 6.771 17.133 1.00 94.94 98 GLU A O 1
ATOM 747 N N . THR A 1 99 ? -25.502 5.592 17.303 1.00 95.00 99 THR A N 1
ATOM 748 C CA . THR A 1 99 ? -25.787 5.044 18.634 1.00 95.00 99 THR A CA 1
ATOM 749 C C . THR A 1 99 ? -25.947 6.163 19.661 1.00 95.00 99 THR A C 1
ATOM 751 O O . THR A 1 99 ? -26.917 6.186 20.414 1.00 95.00 99 THR A O 1
ATOM 754 N N . ILE A 1 100 ? -25.019 7.123 19.678 1.00 92.94 100 ILE A N 1
ATOM 755 C CA . ILE A 1 100 ? -25.073 8.268 20.594 1.00 92.94 100 ILE A CA 1
ATOM 756 C C . ILE A 1 100 ? -26.335 9.110 20.346 1.00 92.94 100 ILE A C 1
ATOM 758 O O . ILE A 1 100 ? -27.017 9.474 21.305 1.00 92.94 100 ILE A O 1
ATOM 762 N N . ARG A 1 101 ? -26.668 9.386 19.079 1.00 91.75 101 ARG A N 1
ATOM 763 C CA . ARG A 1 101 ? -27.878 10.127 18.694 1.00 91.75 101 ARG A CA 1
ATOM 764 C C . ARG A 1 101 ? -29.146 9.399 19.139 1.00 91.75 101 ARG A C 1
ATOM 766 O O . ARG A 1 101 ? -29.960 9.994 19.835 1.00 91.75 101 ARG A O 1
ATOM 773 N N . ALA A 1 102 ? -29.264 8.107 18.837 1.00 94.75 102 ALA A N 1
ATOM 774 C CA . ALA A 1 102 ? -30.423 7.296 19.205 1.00 94.75 102 ALA A CA 1
ATOM 775 C C . ALA A 1 102 ? -30.631 7.215 20.729 1.00 94.75 102 ALA A C 1
ATOM 777 O O . ALA A 1 102 ? -31.766 7.216 21.202 1.00 94.75 102 ALA A O 1
ATOM 778 N N . LEU A 1 103 ? -29.552 7.162 21.518 1.00 93.81 103 LEU A N 1
ATOM 779 C CA . LEU A 1 103 ? -29.639 7.209 22.982 1.00 93.81 103 LEU A CA 1
ATOM 780 C C . LEU A 1 103 ? -30.037 8.604 23.488 1.00 93.81 103 LEU A C 1
ATOM 782 O O . LEU A 1 103 ? -30.818 8.719 24.430 1.00 93.81 103 LEU A O 1
ATOM 786 N N . SER A 1 104 ? -29.539 9.669 22.857 1.00 90.38 104 SER A N 1
ATOM 787 C CA . SER A 1 104 ? -29.922 11.042 23.202 1.00 90.38 104 SER A CA 1
ATOM 788 C C . SER A 1 104 ? -31.397 11.325 22.893 1.00 90.38 104 SER A C 1
ATOM 790 O O . SER A 1 104 ? -32.062 11.993 23.680 1.00 90.38 104 SER A O 1
ATOM 792 N N . GLU A 1 105 ? -31.925 10.805 21.782 1.00 93.44 105 GLU A N 1
ATOM 793 C CA . GLU A 1 105 ? -33.342 10.916 21.395 1.00 93.44 105 GLU A CA 1
ATOM 794 C C . GLU A 1 105 ? -34.277 10.201 22.383 1.00 93.44 105 GLU A C 1
ATOM 796 O O . GLU A 1 105 ? -35.415 10.620 22.579 1.00 93.44 105 GLU A O 1
ATOM 801 N N . GLN A 1 106 ? -33.779 9.178 23.081 1.00 94.75 106 GLN A N 1
ATOM 802 C CA . GLN A 1 106 ? -34.480 8.513 24.186 1.00 94.75 106 GLN A CA 1
ATOM 803 C C . GLN A 1 106 ? -34.425 9.306 25.507 1.00 94.75 106 GLN A C 1
ATOM 805 O O . GLN A 1 106 ? -34.927 8.845 26.530 1.00 94.75 106 GLN A O 1
ATOM 810 N N . GLY A 1 107 ? -33.818 10.497 25.509 1.00 93.12 107 GLY A N 1
ATOM 811 C CA . GLY A 1 107 ? -33.748 11.386 26.669 1.00 93.12 107 GLY A CA 1
ATOM 812 C C . GLY A 1 107 ? -32.617 11.072 27.650 1.00 93.12 107 GLY A C 1
ATOM 813 O O . GLY A 1 107 ? -32.594 11.639 28.747 1.00 93.12 107 GLY A O 1
ATOM 814 N N . LEU A 1 108 ? -31.668 10.196 27.292 1.00 92.88 108 LEU A N 1
ATOM 815 C CA . LEU A 1 108 ? -30.512 9.922 28.144 1.00 92.88 108 LEU A CA 1
ATOM 816 C C . LEU A 1 108 ? -29.571 11.131 28.178 1.00 92.88 108 LEU A C 1
ATOM 818 O O . LEU A 1 108 ? -29.269 11.755 27.159 1.00 92.88 108 LEU A O 1
ATOM 822 N N . ARG A 1 109 ? -29.047 11.438 29.369 1.00 90.75 109 ARG A N 1
ATOM 823 C CA . ARG A 1 109 ? -28.050 12.501 29.535 1.00 90.75 109 ARG A CA 1
ATOM 824 C C . ARG A 1 109 ? -26.700 12.034 28.994 1.00 90.75 109 ARG A C 1
ATOM 826 O O . ARG A 1 109 ? -26.331 10.872 29.140 1.00 90.75 109 ARG A O 1
ATOM 833 N N . GLN A 1 110 ? -25.905 12.960 28.456 1.00 87.25 110 GLN A N 1
ATOM 834 C CA . GLN A 1 110 ? -24.585 12.646 27.884 1.00 87.25 110 GLN A CA 1
ATOM 835 C C . GLN A 1 110 ? -23.653 11.906 28.858 1.00 87.25 110 GLN A C 1
ATOM 837 O O . GLN A 1 110 ? -22.907 11.024 28.442 1.00 87.25 110 GLN A O 1
ATOM 842 N N . ALA A 1 111 ? -23.713 12.230 30.154 1.00 88.31 111 ALA A N 1
ATOM 843 C CA . ALA A 1 111 ? -22.926 11.553 31.185 1.00 88.31 111 ALA A CA 1
ATOM 844 C C . ALA A 1 111 ? -23.309 10.070 31.347 1.00 88.31 111 ALA A C 1
ATOM 846 O O . ALA A 1 111 ? -22.436 9.228 31.551 1.00 88.31 111 ALA A O 1
ATOM 847 N N . ASP A 1 112 ? -24.594 9.742 31.206 1.00 92.88 112 ASP A N 1
ATOM 848 C CA . ASP A 1 112 ? -25.078 8.363 31.283 1.00 92.88 112 ASP A CA 1
ATOM 849 C C . ASP A 1 112 ? -24.702 7.587 30.018 1.00 92.88 112 ASP A C 1
ATOM 851 O O . ASP A 1 112 ? -24.224 6.459 30.112 1.00 92.88 112 ASP A O 1
ATOM 855 N N . ILE A 1 113 ? -24.803 8.219 28.843 1.00 93.06 113 ILE A N 1
ATOM 856 C CA . ILE A 1 113 ? -24.354 7.643 27.564 1.00 93.06 113 ILE A CA 1
ATOM 857 C C . ILE A 1 113 ? -22.848 7.343 27.598 1.00 93.06 113 ILE A C 1
ATOM 859 O O . ILE A 1 113 ? -22.424 6.264 27.186 1.00 93.06 113 ILE A O 1
ATOM 863 N N . ALA A 1 114 ? -22.036 8.264 28.126 1.00 91.88 114 ALA A N 1
ATOM 864 C CA . ALA A 1 114 ? -20.596 8.073 28.291 1.00 91.88 114 ALA A CA 1
ATOM 865 C C . ALA A 1 114 ? -20.286 6.835 29.153 1.00 91.88 114 ALA A C 1
ATOM 867 O O . ALA A 1 114 ? -19.474 5.996 28.767 1.00 91.88 114 ALA A O 1
ATOM 868 N N . ARG A 1 115 ? -20.994 6.671 30.280 1.00 94.25 115 ARG A N 1
ATOM 869 C CA . ARG A 1 115 ? -20.850 5.497 31.157 1.00 94.25 115 ARG A CA 1
ATOM 870 C C . ARG A 1 115 ? -21.330 4.205 30.490 1.00 94.25 115 ARG A C 1
ATOM 872 O O . ARG A 1 115 ? -20.656 3.190 30.624 1.00 94.25 115 ARG A O 1
ATOM 879 N N . LEU A 1 116 ? -22.444 4.240 29.756 1.00 94.00 116 LEU A N 1
ATOM 880 C CA . LEU A 1 116 ? -23.003 3.078 29.050 1.00 94.00 116 LEU A CA 1
ATOM 881 C C . LEU A 1 116 ? -22.089 2.568 27.933 1.00 94.00 116 LEU A C 1
ATOM 883 O O . LEU A 1 116 ? -21.918 1.363 27.779 1.00 94.00 116 LEU A O 1
ATOM 887 N N . LEU A 1 117 ? -21.494 3.479 27.163 1.00 92.56 117 LEU A N 1
ATOM 888 C CA . LEU A 1 117 ? -20.621 3.139 26.037 1.00 92.56 117 LEU A CA 1
ATOM 889 C C . LEU A 1 117 ? -19.148 2.988 26.442 1.00 92.56 117 LEU A C 1
ATOM 891 O O . LEU A 1 117 ? -18.303 2.745 25.582 1.00 92.56 117 LEU A O 1
ATOM 895 N N . ASN A 1 118 ? -18.839 3.136 27.735 1.00 94.19 118 ASN A N 1
ATOM 896 C CA . ASN A 1 118 ? -17.483 3.146 28.280 1.00 94.19 118 ASN A CA 1
ATOM 897 C C . ASN A 1 118 ? -16.557 4.142 27.548 1.00 94.19 118 ASN A C 1
ATOM 899 O O . ASN A 1 118 ? -15.429 3.831 27.165 1.00 94.19 118 ASN A O 1
ATOM 903 N N . LEU A 1 119 ? -17.074 5.350 27.314 1.00 90.50 119 LEU A N 1
ATOM 904 C CA . LEU A 1 119 ? -16.383 6.458 26.661 1.00 90.50 119 LEU A CA 1
ATOM 905 C C . LEU A 1 119 ? -16.225 7.629 27.628 1.00 90.50 119 LEU A C 1
ATOM 907 O O . LEU A 1 119 ? -17.005 7.811 28.560 1.00 90.50 119 LEU A O 1
ATOM 911 N N . THR A 1 120 ? -15.234 8.481 27.377 1.00 87.38 120 THR A N 1
ATOM 912 C CA . THR A 1 120 ? -15.110 9.739 28.118 1.00 87.38 120 THR A CA 1
ATOM 913 C C . THR A 1 120 ? -16.131 10.768 27.611 1.00 87.38 120 THR A C 1
ATOM 915 O O . THR A 1 120 ? -16.459 10.770 26.419 1.00 87.38 120 THR A O 1
ATOM 918 N N . PRO A 1 121 ? -16.600 11.705 28.459 1.00 81.31 121 PRO A N 1
ATOM 919 C CA . PRO A 1 121 ? -17.490 12.786 28.025 1.00 81.31 121 PRO A CA 1
ATOM 920 C C . PRO A 1 121 ? -16.906 13.622 26.876 1.00 81.31 121 PRO A C 1
ATOM 922 O O . PRO A 1 121 ? -17.618 13.994 25.947 1.00 81.31 121 PRO A O 1
ATOM 925 N N . GLN A 1 122 ? -15.587 13.845 26.886 1.00 85.06 122 GLN A N 1
ATOM 926 C CA . GLN A 1 122 ? -14.877 14.524 25.801 1.00 85.06 122 GLN A CA 1
ATOM 927 C C . GLN A 1 122 ? -14.987 13.758 24.475 1.00 85.06 122 GLN A C 1
ATOM 929 O O . GLN A 1 122 ? -15.192 14.367 23.427 1.00 85.06 122 GLN A O 1
ATOM 934 N N . ARG A 1 123 ? -14.901 12.422 24.505 1.00 86.00 123 ARG A N 1
ATOM 935 C CA . ARG A 1 123 ? -15.039 11.596 23.302 1.00 86.00 123 ARG A CA 1
ATOM 936 C C . ARG A 1 123 ? -16.462 11.614 22.749 1.00 86.00 123 ARG A C 1
ATOM 938 O O . ARG A 1 123 ? -16.626 11.659 21.534 1.00 86.00 123 ARG A O 1
ATOM 945 N N . ILE A 1 124 ? -17.471 11.614 23.620 1.00 85.94 124 ILE A N 1
ATOM 946 C CA . ILE A 1 124 ? -18.875 11.796 23.221 1.00 85.94 124 ILE A CA 1
ATOM 947 C C . ILE A 1 124 ? -19.055 13.153 22.534 1.00 85.94 124 ILE A C 1
ATOM 949 O O . ILE A 1 124 ? -19.595 13.210 21.433 1.00 85.94 124 ILE A O 1
ATOM 953 N N . ASN A 1 125 ? -18.528 14.226 23.130 1.00 82.31 125 ASN A N 1
ATOM 954 C CA . ASN A 1 125 ? -18.618 15.572 22.568 1.00 82.31 125 ASN A CA 1
ATOM 955 C C . ASN A 1 125 ? -17.941 15.672 21.186 1.00 82.31 125 ASN A C 1
ATOM 957 O O . ASN A 1 125 ? -18.547 16.181 20.249 1.00 82.31 125 ASN A O 1
ATOM 961 N N . GLN A 1 126 ? -16.743 15.103 21.010 1.00 84.88 126 GLN A N 1
ATOM 962 C CA . GLN A 1 126 ? -16.074 15.038 19.700 1.00 84.88 126 GLN A CA 1
ATOM 963 C C . GLN A 1 126 ? -16.926 14.319 18.645 1.00 84.88 126 GLN A C 1
ATOM 965 O O . GLN A 1 126 ? -17.027 14.769 17.507 1.00 84.88 126 GLN A O 1
ATOM 970 N N . LEU A 1 127 ? -17.557 13.202 19.013 1.00 85.56 127 LEU A N 1
ATOM 971 C CA . LEU A 1 127 ? -18.395 12.435 18.092 1.00 85.56 127 LEU A CA 1
ATOM 972 C C . LEU A 1 127 ? -19.693 13.171 17.728 1.00 85.56 127 LEU A C 1
ATOM 974 O O . LEU A 1 127 ? -20.169 12.998 16.611 1.00 85.56 127 LEU A O 1
ATOM 978 N N . MET A 1 128 ? -20.224 14.005 18.627 1.00 78.56 128 MET A N 1
ATOM 979 C CA . MET A 1 128 ? -21.398 14.853 18.377 1.00 78.56 128 MET A CA 1
ATOM 980 C C . MET A 1 128 ? -21.072 16.125 17.573 1.00 78.56 128 MET A C 1
ATOM 982 O O . MET A 1 128 ? -21.908 16.599 16.818 1.00 78.56 128 MET A O 1
ATOM 986 N N . THR A 1 129 ? -19.871 16.693 17.723 1.00 74.62 129 THR A N 1
ATOM 987 C CA . THR A 1 129 ? -19.483 17.974 17.092 1.00 74.62 129 THR A CA 1
ATOM 988 C C . THR A 1 129 ? -18.879 17.825 15.693 1.00 74.62 129 THR A C 1
ATOM 990 O O . THR A 1 129 ? -18.811 18.799 14.950 1.00 74.62 129 THR A O 1
ATOM 993 N N . THR A 1 130 ? -18.480 16.615 15.290 1.00 62.56 130 THR A N 1
ATOM 994 C CA . THR A 1 130 ? -17.853 16.355 13.975 1.00 62.56 130 THR A CA 1
ATOM 995 C C . THR A 1 130 ? -18.854 16.372 12.796 1.00 62.56 130 THR A C 1
ATOM 997 O O . THR A 1 130 ? -18.464 16.139 11.658 1.00 62.56 130 THR A O 1
ATOM 1000 N N . GLU A 1 131 ? -20.138 16.690 13.001 1.00 53.75 131 GLU A N 1
ATOM 1001 C CA . GLU A 1 131 ? -21.157 16.719 11.930 1.00 53.75 131 GLU A CA 1
ATOM 1002 C C . GLU A 1 131 ? -21.017 17.874 10.909 1.00 53.75 131 GLU A C 1
ATOM 1004 O O . GLU A 1 131 ? -21.852 17.992 10.017 1.00 53.75 131 GLU A O 1
ATOM 1009 N N . GLY A 1 132 ? -19.964 18.702 10.955 1.00 50.25 132 GLY A N 1
ATOM 1010 C CA . GLY A 1 132 ? -19.892 19.851 10.042 1.00 50.25 132 GLY A CA 1
ATOM 1011 C C . GLY A 1 132 ? -18.555 20.543 9.814 1.00 50.25 132 GLY A C 1
ATOM 1012 O O . GLY A 1 132 ? -18.582 21.651 9.300 1.00 50.25 132 GLY A O 1
ATOM 1013 N N . ASN A 1 133 ? -17.404 19.954 10.144 1.00 41.69 133 ASN A N 1
ATOM 1014 C CA . ASN A 1 133 ? -16.123 20.563 9.775 1.00 41.69 133 ASN A CA 1
ATOM 1015 C C . ASN A 1 133 ? -15.143 19.506 9.270 1.00 41.69 133 ASN A C 1
ATOM 1017 O O . ASN A 1 133 ? -14.596 18.712 10.037 1.00 41.69 133 ASN A O 1
ATOM 1021 N N . GLY A 1 134 ? -14.890 19.549 7.960 1.00 39.12 134 GLY A N 1
ATOM 1022 C CA . GLY A 1 134 ? -13.596 19.138 7.445 1.00 39.12 134 GLY A CA 1
ATOM 1023 C C . GLY A 1 134 ? -12.496 19.879 8.208 1.00 39.12 134 GLY A C 1
ATOM 1024 O O . GLY A 1 134 ? -12.673 21.025 8.615 1.00 39.12 134 GLY A O 1
ATOM 1025 N N . CYS A 1 135 ? -11.409 19.157 8.449 1.00 30.89 135 CYS A N 1
ATOM 1026 C CA . CYS A 1 135 ? -10.100 19.622 8.894 1.00 30.89 135 CYS A CA 1
ATOM 1027 C C . CYS A 1 135 ? -9.921 21.156 8.998 1.00 30.89 135 CYS A C 1
ATOM 1029 O O . CYS A 1 135 ? -9.893 21.836 7.973 1.00 30.89 135 CYS A O 1
ATOM 1031 N N . PRO A 1 136 ? -9.628 21.685 10.196 1.00 37.31 136 PRO A N 1
ATOM 1032 C CA . PRO A 1 136 ? -8.594 22.690 10.325 1.00 37.31 136 PRO A CA 1
ATOM 1033 C C . PRO A 1 136 ? -7.368 21.998 10.918 1.00 37.31 136 PRO A C 1
ATOM 1035 O O . PRO A 1 136 ? -7.358 21.605 12.089 1.00 37.31 136 PRO A O 1
ATOM 1038 N N . SER A 1 137 ? -6.347 21.804 10.083 1.00 39.06 137 SER A N 1
ATOM 1039 C CA . SER A 1 137 ? -5.012 21.551 10.595 1.00 39.06 137 SER A CA 1
ATOM 1040 C C . SER A 1 137 ? -4.485 22.832 11.252 1.00 39.06 137 SER A C 1
ATOM 1042 O O . SER A 1 137 ? -4.880 23.944 10.907 1.00 39.06 137 SER A O 1
ATOM 1044 N N . GLU A 1 138 ? -3.620 22.610 12.239 1.00 34.91 138 GLU A N 1
ATOM 1045 C CA . GLU A 1 138 ? -2.650 23.526 12.842 1.00 34.91 138 GLU A CA 1
ATOM 1046 C C . GLU A 1 138 ? -3.089 24.911 13.357 1.00 34.91 138 GLU A C 1
ATOM 1048 O O . GLU A 1 138 ? -3.229 25.883 12.629 1.00 34.91 138 GLU A O 1
ATOM 1053 N N . ALA A 1 139 ? -3.096 25.036 14.689 1.00 34.91 139 ALA A N 1
ATOM 1054 C CA . ALA A 1 139 ? -2.157 25.922 15.381 1.00 34.91 139 ALA A CA 1
ATOM 1055 C C . ALA A 1 139 ? -2.146 25.591 16.878 1.00 34.91 139 ALA A C 1
ATOM 1057 O O . ALA A 1 139 ? -3.101 25.845 17.613 1.00 34.91 139 ALA A O 1
ATOM 1058 N N . GLY A 1 140 ? -1.032 25.018 17.333 1.00 38.25 140 GLY A N 1
ATOM 1059 C CA . GLY A 1 140 ? -0.676 25.045 18.739 1.00 38.25 140 GLY A CA 1
ATOM 1060 C C . GLY A 1 140 ? -0.397 26.485 19.159 1.00 38.25 140 GLY A C 1
ATOM 1061 O O . GLY A 1 140 ? 0.404 27.175 18.539 1.00 38.25 140 GLY A O 1
ATOM 1062 N N . ALA A 1 141 ? -1.033 26.918 20.237 1.00 34.44 141 ALA A N 1
ATOM 1063 C CA . ALA A 1 141 ? -0.567 28.034 21.038 1.00 34.44 141 ALA A CA 1
ATOM 1064 C C . ALA A 1 141 ? -0.913 27.716 22.491 1.00 34.44 141 ALA A C 1
ATOM 1066 O O . ALA A 1 141 ? -2.064 27.775 22.913 1.00 34.44 141 ALA A O 1
ATOM 1067 N N . VAL A 1 142 ? 0.111 27.304 23.230 1.00 40.72 142 VAL A N 1
ATOM 1068 C CA . VAL A 1 142 ? 0.114 27.249 24.690 1.00 40.72 142 VAL A CA 1
ATOM 1069 C C . VAL A 1 14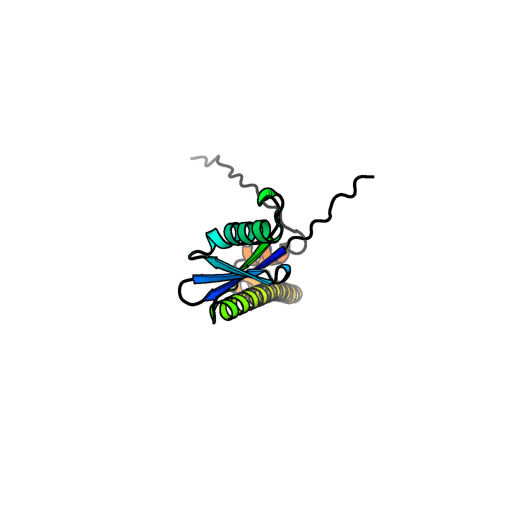2 ? 0.065 28.690 25.204 1.00 40.72 142 VAL A C 1
ATOM 1071 O O . VAL A 1 142 ? 0.968 29.454 24.863 1.00 40.72 142 VAL A O 1
ATOM 1074 N N . PRO A 1 143 ? -0.895 29.093 26.054 1.00 41.38 143 PRO A N 1
ATOM 1075 C CA . PRO A 1 143 ? -0.705 30.259 26.893 1.00 41.38 143 PRO A CA 1
ATOM 1076 C C . PRO A 1 143 ? -0.087 29.809 28.218 1.00 41.38 143 PRO A C 1
ATOM 1078 O O . PRO A 1 143 ? -0.744 29.285 29.116 1.00 41.38 143 PRO A O 1
ATOM 1081 N N . THR A 1 144 ? 1.218 30.020 28.329 1.00 43.25 144 THR A N 1
ATOM 1082 C CA . THR A 1 144 ? 1.894 30.211 29.610 1.00 43.25 144 THR A CA 1
ATOM 1083 C C . THR A 1 144 ? 1.432 31.528 30.234 1.00 43.25 144 THR A C 1
ATOM 1085 O O . THR A 1 144 ? 1.620 32.577 29.622 1.00 43.25 144 THR A O 1
ATOM 1088 N N . GLY A 1 145 ? 0.946 31.481 31.478 1.00 37.00 145 GLY A N 1
ATOM 1089 C CA . GLY A 1 145 ? 1.167 32.562 32.446 1.00 37.00 145 GLY A CA 1
ATOM 1090 C C . GLY A 1 145 ? -0.038 33.060 33.255 1.00 37.00 145 GLY A C 1
ATOM 1091 O O . GLY A 1 145 ? -1.014 33.517 32.674 1.00 37.00 145 GLY A O 1
ATOM 1092 N N . LYS A 1 146 ? 0.183 33.104 34.587 1.00 37.38 146 LYS A N 1
ATOM 1093 C CA . LYS A 1 146 ? -0.469 33.910 35.653 1.00 37.38 146 LYS A CA 1
ATOM 1094 C C . LYS A 1 146 ? -1.912 33.540 36.043 1.00 37.38 146 LYS A C 1
ATOM 1096 O O . LYS A 1 146 ? -2.742 33.331 35.183 1.00 37.38 146 LYS A O 1
ATOM 1101 N N . GLU A 1 147 ? -2.329 33.453 37.309 1.00 37.78 147 GLU A N 1
ATOM 1102 C CA . GLU A 1 147 ? -1.819 33.911 38.612 1.00 37.78 147 GLU A CA 1
ATOM 1103 C C . GLU A 1 147 ? -2.416 33.002 39.713 1.00 37.78 147 GLU A C 1
ATOM 1105 O O . GLU A 1 147 ? -3.632 32.845 39.781 1.00 37.78 147 GLU A O 1
ATOM 1110 N N . CYS A 1 148 ? -1.591 32.438 40.601 1.00 37.06 148 CYS A N 1
ATOM 1111 C CA . CYS A 1 148 ? -2.037 32.030 41.936 1.00 37.06 148 CYS A CA 1
ATOM 1112 C C . CYS A 1 148 ? -1.537 33.100 42.907 1.00 37.06 148 CYS A C 1
ATOM 1114 O O . CYS A 1 148 ? -0.333 33.223 43.123 1.00 37.06 148 CYS A O 1
ATOM 1116 N N . GLY A 1 149 ? -2.467 33.908 43.418 1.00 35.31 149 GLY A N 1
ATOM 1117 C CA . GLY A 1 149 ? -2.231 34.788 44.554 1.00 35.31 149 GLY A CA 1
ATOM 1118 C C . GLY A 1 149 ? -2.107 33.952 45.822 1.00 35.31 149 GLY A C 1
ATOM 1119 O O . GLY A 1 149 ? -2.971 33.123 46.110 1.00 35.31 149 GLY A O 1
ATOM 1120 N N . GLU A 1 150 ? -1.004 34.156 46.527 1.00 41.66 150 GLU A N 1
ATOM 1121 C CA . GLU A 1 150 ? -0.766 33.665 47.878 1.00 41.66 150 GLU A CA 1
ATOM 1122 C C . GLU A 1 150 ? -1.397 34.632 48.897 1.00 41.66 150 GLU A C 1
ATOM 1124 O O . GLU A 1 150 ? -1.714 35.777 48.562 1.00 41.66 150 GLU A O 1
ATOM 1129 N N . ALA A 1 151 ? -1.641 34.096 50.091 1.00 41.03 151 ALA A N 1
ATOM 1130 C CA . ALA A 1 151 ? -2.381 34.659 51.219 1.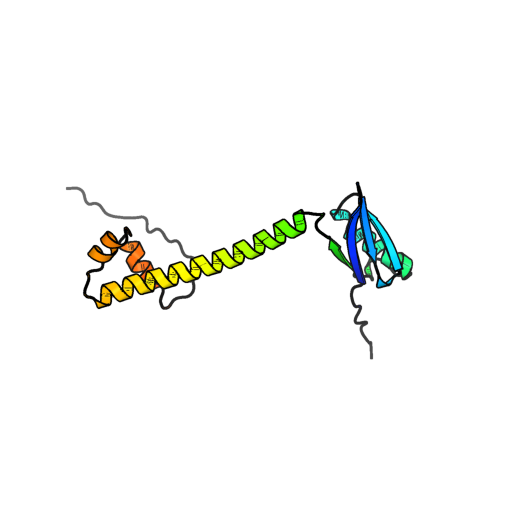00 41.03 151 ALA A CA 1
ATOM 1131 C C . ALA A 1 151 ? -1.848 35.986 51.789 1.00 41.03 151 ALA A C 1
ATOM 1133 O O . ALA A 1 151 ? -0.641 36.278 51.638 1.00 41.03 151 ALA A O 1
#

Secondary structure (DSSP, 8-state):
-------PPEEEEEEEETTEEEEEEGGGTEEEEESSGGGHHHHHHHHHHHHHTS-GGG--EEEEEPPPTHHHHHHHHHHHHHHHHHHHHHHHHH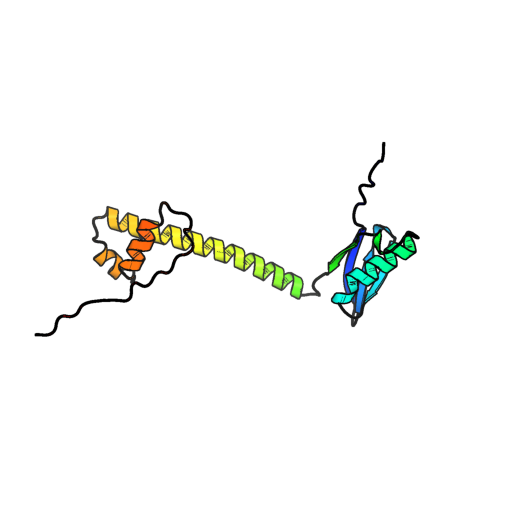HHHHHHHHHHHTT--HHHHHHHTT--HHHHHHHHHTTS-------------------

Foldseek 3Di:
DDDDPPQDAFEWEWEDDPQWIWIDGVVLRDIDIGNDPVCNQVRVLVVVCVSVVHDSVPHHYDYHYDDPDCVVVVVVVVVVVVVVVVVVVVVVLVVVLVQLVVVVVVVDDLVVVCVVVVHDSVVSVVSPPPPDDDDDDDDDDDDDDDDDDDD

pLDDT: mean 82.42, std 20.54, range [30.89, 98.25]

Sequence (151 aa):
MTVEPETRPLRATARRAGRWWKIEIPELDTSGQSPTVRDIPEIAAEIASECLAVSPASVVVDTEIELPGEAEALWAAAAEQEEAGRAALTEAARLRRETIRALSEQGLRQADIARLLNLTPQRINQLMTTEGNGCPSEAGAVPTGKECGEA

Radius of gyration: 29.92 Å; chains: 1; bounding box: 56×51×90 Å